Protein AF-A0A7X5DXZ9-F1 (afdb_monomer_lite)

Sequence (103 aa):
MNKSFLEHYMKTKPETTEQKYLFLVDNLDIAYALIYAGYPAIFLINRSDAYHSVDSFIEYMDEIACTGTCQMDYVYVPACSSKKINDLLEVYCQNNYLNLDYS

Structure (mmCIF, N/CA/C/O backbone):
data_AF-A0A7X5DXZ9-F1
#
_entry.id   AF-A0A7X5DXZ9-F1
#
loop_
_atom_site.group_PDB
_atom_site.id
_atom_site.type_symbol
_atom_site.label_atom_id
_atom_site.label_alt_id
_atom_site.label_comp_id
_atom_site.label_asym_id
_atom_site.label_entity_id
_atom_site.label_seq_id
_atom_site.pdbx_PDB_ins_code
_atom_site.Cartn_x
_atom_site.Cartn_y
_atom_site.Cartn_z
_atom_site.occupancy
_atom_site.B_iso_or_equiv
_atom_site.auth_seq_id
_atom_site.auth_comp_id
_atom_site.auth_asym_id
_atom_site.auth_atom_id
_atom_site.pdbx_PDB_model_num
ATOM 1 N N . MET A 1 1 ? -8.896 0.237 -11.768 1.00 53.25 1 MET A N 1
ATOM 2 C CA . MET A 1 1 ? -9.210 -0.696 -10.665 1.00 53.25 1 MET A CA 1
ATOM 3 C C . MET A 1 1 ? -8.526 -0.330 -9.344 1.00 53.25 1 MET A C 1
ATOM 5 O O . MET A 1 1 ? -8.765 -1.049 -8.406 1.00 53.25 1 MET A O 1
ATOM 9 N N . ASN A 1 2 ? -7.725 0.746 -9.213 1.00 63.12 2 ASN A N 1
ATOM 10 C CA . ASN A 1 2 ? -7.098 1.074 -7.911 1.00 63.12 2 ASN A CA 1
ATOM 11 C C . ASN A 1 2 ? -7.552 2.371 -7.256 1.00 63.12 2 ASN A C 1
ATOM 13 O O . ASN A 1 2 ? -7.693 2.384 -6.042 1.00 63.12 2 ASN A O 1
ATOM 17 N N . LYS A 1 3 ? -7.816 3.440 -8.019 1.00 71.75 3 LYS A N 1
ATOM 18 C CA . LYS A 1 3 ? -8.122 4.743 -7.403 1.00 71.75 3 LYS A CA 1
ATOM 19 C C . LYS A 1 3 ? -9.363 4.684 -6.509 1.00 71.75 3 LYS A C 1
ATOM 21 O O . LYS A 1 3 ? -9.320 5.054 -5.345 1.00 71.75 3 LYS A O 1
ATOM 26 N N . SER A 1 4 ? -10.423 4.049 -7.008 1.00 81.00 4 SER A N 1
ATOM 27 C CA . SER A 1 4 ? -11.653 3.829 -6.241 1.00 81.00 4 SER A CA 1
ATOM 28 C C . SER A 1 4 ? -11.490 2.871 -5.054 1.00 81.00 4 SER A C 1
ATOM 30 O O . SER A 1 4 ? -12.241 2.991 -4.095 1.00 81.00 4 SER A O 1
ATOM 32 N N . PHE A 1 5 ? -10.536 1.931 -5.097 1.00 85.75 5 PHE A N 1
ATOM 33 C CA . PHE A 1 5 ? -10.274 1.029 -3.967 1.00 85.75 5 PHE A CA 1
ATOM 34 C C . PHE A 1 5 ? -9.512 1.751 -2.864 1.00 85.75 5 PHE A C 1
ATOM 36 O O . PHE A 1 5 ? -9.918 1.674 -1.711 1.00 85.75 5 PHE A O 1
ATOM 43 N N . LEU A 1 6 ? -8.479 2.518 -3.222 1.00 87.81 6 LEU A N 1
ATOM 44 C CA . LEU A 1 6 ? -7.760 3.357 -2.270 1.00 87.81 6 LEU A CA 1
ATOM 45 C C . LEU A 1 6 ? -8.711 4.349 -1.592 1.00 87.81 6 LEU A C 1
ATOM 47 O O . LEU A 1 6 ? -8.781 4.390 -0.368 1.00 87.81 6 LEU A O 1
ATOM 51 N N . GLU A 1 7 ? -9.521 5.068 -2.373 1.00 88.12 7 GLU A N 1
ATOM 52 C CA . GLU A 1 7 ? -10.556 5.958 -1.837 1.00 88.12 7 GLU A CA 1
ATOM 53 C C . GLU A 1 7 ? -11.543 5.231 -0.916 1.00 88.12 7 GLU A C 1
ATOM 55 O O . GLU A 1 7 ? -11.958 5.780 0.105 1.00 88.12 7 GLU A O 1
ATOM 60 N N . HIS A 1 8 ? -11.942 4.009 -1.276 1.00 89.19 8 HIS A N 1
ATOM 61 C CA . HIS A 1 8 ? -12.845 3.203 -0.466 1.00 89.19 8 HIS A CA 1
ATOM 62 C C . HIS A 1 8 ? -12.205 2.810 0.869 1.00 89.19 8 HIS A C 1
ATOM 64 O O . HIS A 1 8 ? -12.839 2.998 1.907 1.00 89.19 8 HIS A O 1
ATOM 70 N N . TYR A 1 9 ? -10.955 2.340 0.867 1.00 89.06 9 TYR A N 1
ATOM 71 C CA . TYR A 1 9 ? -10.230 1.989 2.089 1.00 89.06 9 TYR A CA 1
ATOM 72 C C . TYR A 1 9 ? -10.029 3.211 2.983 1.00 89.06 9 TYR A C 1
ATOM 74 O O . TYR A 1 9 ? -10.311 3.154 4.172 1.00 89.06 9 TYR A O 1
ATOM 82 N N . MET A 1 10 ? -9.678 4.366 2.419 1.00 90.62 10 MET A N 1
ATOM 83 C CA . MET A 1 10 ? -9.496 5.591 3.205 1.00 90.62 10 MET A CA 1
ATOM 84 C C . MET A 1 10 ? -10.798 6.130 3.820 1.00 90.62 10 MET A C 1
ATOM 86 O O . MET A 1 10 ? -10.749 6.907 4.773 1.00 90.62 10 MET A O 1
ATOM 90 N N . LYS A 1 11 ? -11.965 5.707 3.322 1.00 88.19 11 LYS A N 1
ATOM 91 C CA . LYS A 1 11 ? -13.291 6.077 3.853 1.00 88.19 11 LYS A CA 1
ATOM 92 C C . LYS A 1 11 ? -13.942 4.991 4.709 1.00 88.19 11 LYS A C 1
ATOM 94 O O . LYS A 1 11 ? -14.985 5.246 5.307 1.00 88.19 11 LYS A O 1
ATOM 99 N N . THR A 1 12 ? -13.361 3.797 4.754 1.00 87.44 12 THR A N 1
ATOM 100 C CA . THR A 1 12 ? -13.948 2.634 5.424 1.00 87.44 12 THR A CA 1
ATOM 101 C C . THR A 1 12 ? -13.000 2.166 6.507 1.00 87.44 12 THR A C 1
ATOM 103 O O . THR A 1 12 ? -11.841 1.870 6.239 1.00 87.44 12 THR A O 1
ATOM 106 N N . LYS A 1 13 ? -13.481 2.089 7.746 1.00 87.19 13 LYS A N 1
ATOM 107 C CA . LYS A 1 13 ? -12.673 1.580 8.852 1.00 87.19 13 LYS A CA 1
ATOM 108 C C . LYS A 1 13 ? -12.558 0.054 8.727 1.00 87.19 13 LYS A C 1
ATOM 110 O O . LYS A 1 13 ? -13.585 -0.588 8.509 1.00 87.19 13 LYS A O 1
ATOM 115 N N . PRO A 1 14 ? -11.364 -0.536 8.888 1.00 86.88 14 PRO A N 1
ATOM 116 C CA . PRO A 1 14 ? -11.219 -1.986 8.887 1.00 86.88 14 PRO A CA 1
ATOM 117 C C . PRO A 1 14 ? -11.966 -2.600 10.079 1.00 86.88 14 PRO A C 1
ATOM 119 O O . PRO A 1 14 ? -11.821 -2.141 11.217 1.00 86.88 14 PRO A O 1
ATOM 122 N N . GLU A 1 15 ? -12.772 -3.630 9.820 1.00 86.06 15 GLU A N 1
ATOM 123 C CA . GLU A 1 15 ? -13.608 -4.283 10.837 1.00 86.06 15 GLU A CA 1
ATOM 124 C C . GLU A 1 15 ? -12.877 -5.453 11.507 1.00 86.06 15 GLU A C 1
ATOM 126 O O . GLU A 1 15 ? -13.039 -5.682 12.708 1.00 86.06 15 GLU A O 1
ATOM 131 N N . THR A 1 16 ? -12.034 -6.168 10.753 1.00 86.12 16 THR A N 1
ATOM 132 C CA . THR A 1 16 ? -11.238 -7.300 11.254 1.00 86.12 16 THR A CA 1
ATOM 133 C C . THR A 1 16 ? -9.753 -6.968 11.351 1.00 86.12 16 THR A C 1
ATOM 135 O O . THR A 1 16 ? -9.268 -5.988 10.787 1.00 86.12 16 THR A O 1
ATOM 138 N N . THR A 1 17 ? -9.003 -7.798 12.081 1.00 83.44 17 THR A N 1
ATOM 139 C CA . THR A 1 17 ? -7.544 -7.666 12.167 1.00 83.44 17 THR A CA 1
ATOM 140 C C . THR A 1 17 ? -6.880 -7.880 10.808 1.00 83.44 17 THR A C 1
ATOM 142 O O . THR A 1 17 ? -5.961 -7.136 10.491 1.00 83.44 17 THR A O 1
ATOM 145 N N . GLU A 1 18 ? -7.356 -8.819 9.978 1.00 83.06 18 GLU A N 1
ATOM 146 C CA . GLU A 1 18 ? -6.789 -9.030 8.636 1.00 83.06 18 GLU A CA 1
ATOM 147 C C . GLU A 1 18 ? -7.010 -7.824 7.717 1.00 83.06 18 GLU A C 1
ATOM 149 O O . GLU A 1 18 ? -6.108 -7.435 6.982 1.00 83.06 18 GLU A O 1
ATOM 154 N N . GLN A 1 19 ? -8.180 -7.184 7.801 1.00 86.75 19 GLN A N 1
ATOM 155 C CA . GLN A 1 19 ? -8.513 -6.011 6.990 1.00 86.75 19 GLN A CA 1
ATOM 156 C C . GLN A 1 19 ? -7.718 -4.759 7.363 1.00 86.75 19 GLN A C 1
ATOM 158 O O . GLN A 1 19 ? -7.721 -3.792 6.609 1.00 86.75 19 GLN A O 1
ATOM 163 N N . LYS A 1 20 ? -7.028 -4.745 8.507 1.00 90.69 20 LYS A N 1
ATOM 164 C CA . LYS A 1 20 ? -6.126 -3.638 8.843 1.00 90.69 20 LYS A CA 1
ATOM 165 C C . LYS A 1 20 ? -4.894 -3.631 7.951 1.00 90.69 20 LYS A C 1
ATOM 167 O O . LYS A 1 20 ?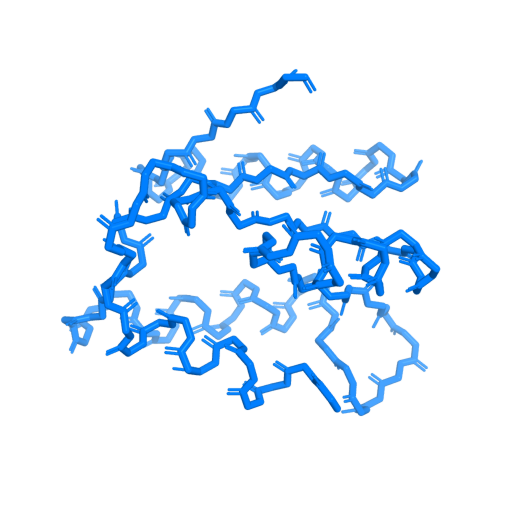 -4.339 -2.564 7.734 1.00 90.69 20 LYS A O 1
ATOM 172 N N . TYR A 1 21 ? -4.472 -4.781 7.433 1.00 90.19 21 TYR A N 1
ATOM 173 C CA . TYR A 1 21 ? -3.264 -4.887 6.625 1.00 90.19 21 TYR A CA 1
ATOM 174 C C . TYR A 1 21 ? -3.547 -4.485 5.178 1.00 90.19 21 TYR A C 1
ATOM 176 O O . TYR A 1 21 ? -4.167 -5.231 4.422 1.00 90.19 21 TYR A O 1
ATOM 184 N N . LEU A 1 22 ? -3.088 -3.293 4.800 1.00 91.81 22 LEU A N 1
ATOM 185 C CA . LEU A 1 22 ? -3.156 -2.771 3.444 1.00 91.81 22 LEU A CA 1
ATOM 186 C C . LEU A 1 22 ? -1.843 -3.062 2.715 1.00 91.81 22 LEU A C 1
ATOM 188 O O . LEU A 1 22 ? -0.812 -2.438 2.970 1.00 91.81 22 LEU A O 1
ATOM 192 N N . PHE A 1 23 ? -1.892 -4.001 1.778 1.00 91.62 23 PHE A N 1
ATOM 193 C CA . PHE A 1 23 ? -0.723 -4.414 1.010 1.00 91.62 23 PHE A CA 1
ATOM 194 C C . PHE A 1 23 ? -0.465 -3.471 -0.164 1.00 91.62 23 PHE A C 1
ATOM 196 O O . PHE A 1 23 ? -1.356 -3.208 -0.971 1.00 91.62 23 PHE A O 1
ATOM 203 N N . LEU A 1 24 ? 0.774 -3.005 -0.298 1.00 92.12 24 LEU A N 1
ATOM 204 C CA . LEU A 1 24 ? 1.235 -2.192 -1.421 1.00 92.12 24 LEU A CA 1
ATOM 205 C C . LEU A 1 24 ? 2.124 -3.064 -2.311 1.00 92.12 24 LEU A C 1
ATOM 207 O O . LEU A 1 24 ? 3.232 -3.424 -1.919 1.00 92.12 24 LEU A O 1
ATOM 211 N N . VAL A 1 25 ? 1.633 -3.437 -3.493 1.00 91.81 25 VAL A N 1
ATOM 212 C CA . VAL A 1 25 ? 2.284 -4.428 -4.369 1.00 91.81 25 VAL A CA 1
ATOM 213 C C . VAL A 1 25 ? 2.513 -3.875 -5.768 1.00 91.81 25 VAL A C 1
ATOM 215 O O . VAL A 1 25 ? 1.697 -3.125 -6.286 1.00 91.81 25 VAL A O 1
ATOM 218 N N . ASP A 1 26 ? 3.586 -4.291 -6.431 1.00 90.06 26 ASP A N 1
ATOM 219 C CA . ASP A 1 26 ? 3.880 -3.944 -7.832 1.00 90.06 26 ASP A CA 1
ATOM 220 C C . ASP A 1 26 ? 3.667 -5.125 -8.793 1.00 90.06 26 ASP A C 1
ATOM 222 O O . ASP A 1 26 ? 3.998 -5.049 -9.979 1.00 90.06 26 ASP A O 1
ATOM 226 N N . ASN A 1 27 ? 3.078 -6.215 -8.292 1.00 89.62 27 ASN A N 1
ATOM 227 C CA . ASN A 1 27 ? 2.707 -7.392 -9.062 1.00 89.62 27 ASN A CA 1
ATOM 228 C C . ASN A 1 27 ? 1.185 -7.589 -9.035 1.00 89.62 27 ASN A C 1
ATOM 230 O O . ASN A 1 27 ? 0.568 -7.698 -7.973 1.00 89.62 27 ASN A O 1
ATOM 234 N N . LEU A 1 28 ? 0.588 -7.642 -10.225 1.00 88.31 28 LEU A N 1
ATOM 235 C CA . LEU A 1 28 ? -0.858 -7.708 -10.393 1.00 88.31 28 LEU A CA 1
ATOM 236 C C . LEU A 1 28 ? -1.443 -9.050 -9.922 1.00 88.31 28 LEU A C 1
ATOM 238 O O . LEU A 1 28 ? -2.515 -9.064 -9.322 1.00 88.31 28 LEU A O 1
ATOM 242 N N . ASP A 1 29 ? -0.738 -10.161 -10.141 1.00 90.69 29 ASP A N 1
ATOM 243 C CA . ASP A 1 29 ? -1.187 -11.491 -9.718 1.00 90.69 29 ASP A CA 1
ATOM 244 C C . ASP A 1 29 ? -1.227 -11.596 -8.188 1.00 90.69 29 ASP A C 1
ATOM 246 O O . ASP A 1 29 ? -2.185 -12.122 -7.621 1.00 90.69 29 ASP A O 1
ATOM 250 N N . ILE A 1 30 ? -0.226 -11.018 -7.512 1.00 90.19 30 ILE A N 1
ATOM 251 C CA . ILE A 1 30 ? -0.189 -10.938 -6.045 1.00 90.19 30 ILE A CA 1
ATOM 252 C C . ILE A 1 30 ? -1.339 -10.065 -5.532 1.00 90.19 30 ILE A C 1
ATOM 254 O O . ILE A 1 30 ? -2.035 -10.462 -4.598 1.00 90.19 30 ILE A O 1
ATOM 258 N N . ALA A 1 31 ? -1.590 -8.913 -6.167 1.00 91.00 31 ALA A N 1
ATOM 259 C CA . ALA A 1 31 ? -2.702 -8.035 -5.801 1.00 91.00 31 ALA A CA 1
ATOM 260 C C . ALA A 1 31 ? -4.048 -8.770 -5.861 1.00 91.00 31 ALA A C 1
ATOM 262 O O . ALA A 1 31 ? -4.835 -8.710 -4.918 1.00 91.00 31 ALA A O 1
ATOM 263 N N . TYR A 1 32 ? -4.297 -9.508 -6.946 1.00 91.06 32 TYR A N 1
ATOM 264 C CA . TYR A 1 32 ? -5.520 -10.295 -7.086 1.00 91.06 32 TYR A CA 1
ATOM 265 C C . TYR A 1 32 ? -5.611 -11.426 -6.065 1.00 91.06 32 TYR A C 1
ATOM 267 O O . TYR A 1 32 ? -6.689 -11.641 -5.515 1.00 91.06 32 TYR A O 1
ATOM 275 N N . ALA A 1 33 ? -4.511 -12.129 -5.789 1.00 92.38 33 ALA A N 1
ATOM 276 C CA . ALA A 1 33 ? -4.493 -13.202 -4.799 1.00 92.38 33 ALA A CA 1
ATOM 277 C C . ALA A 1 33 ? -4.854 -12.690 -3.395 1.00 92.38 33 ALA A C 1
ATOM 279 O O . ALA A 1 33 ? -5.657 -13.316 -2.706 1.00 92.38 33 ALA A O 1
ATOM 280 N N . LEU A 1 34 ? -4.322 -11.529 -3.001 1.00 91.56 34 LEU A N 1
ATOM 281 C CA . LEU A 1 34 ? -4.625 -10.884 -1.720 1.00 91.56 34 LEU A CA 1
ATOM 282 C C . LEU A 1 34 ? -6.090 -10.451 -1.633 1.00 91.56 34 LEU A C 1
ATOM 284 O O . LEU A 1 34 ? -6.770 -10.802 -0.671 1.00 91.56 34 LEU A O 1
ATOM 288 N N . ILE A 1 35 ? -6.597 -9.775 -2.669 1.00 90.56 35 ILE A N 1
ATOM 289 C CA . ILE A 1 35 ? -8.005 -9.353 -2.737 1.00 90.56 35 ILE A CA 1
ATOM 290 C C . ILE A 1 35 ? -8.933 -10.570 -2.667 1.00 90.56 35 ILE A C 1
ATOM 292 O O . ILE A 1 35 ? -9.930 -10.547 -1.948 1.00 90.56 35 ILE A O 1
ATOM 296 N N . TYR A 1 36 ? -8.599 -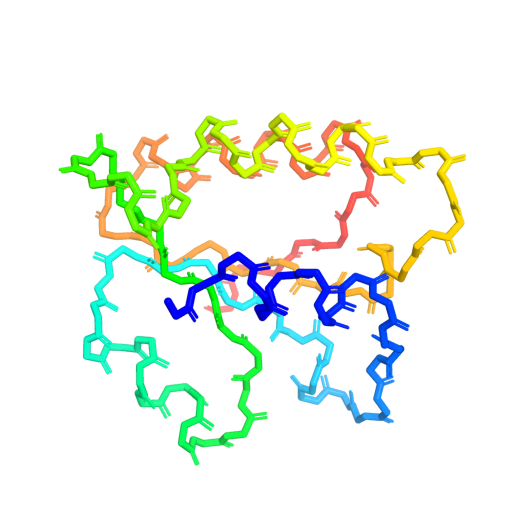11.653 -3.372 1.00 90.50 36 TYR A N 1
ATOM 297 C CA . TYR A 1 36 ? -9.372 -12.895 -3.344 1.00 90.50 36 TYR A CA 1
ATOM 298 C C . TYR A 1 36 ? -9.338 -13.577 -1.969 1.00 90.50 36 TYR A C 1
ATOM 300 O O . TYR A 1 36 ? -10.332 -14.161 -1.543 1.00 90.50 36 TYR A O 1
ATOM 308 N N . ALA A 1 37 ? -8.217 -13.470 -1.256 1.00 89.69 37 ALA A N 1
ATOM 309 C CA . ALA A 1 37 ? -8.075 -13.932 0.121 1.00 89.69 37 ALA A CA 1
ATOM 310 C C . ALA A 1 37 ? -8.740 -12.998 1.157 1.00 89.69 37 ALA A C 1
ATOM 312 O O . ALA A 1 37 ? -8.766 -13.334 2.338 1.00 89.69 37 ALA A O 1
ATOM 313 N N . GLY A 1 38 ? -9.305 -11.860 0.732 1.00 88.81 38 GLY A N 1
ATOM 314 C CA . GLY A 1 38 ? -10.006 -10.906 1.595 1.00 88.81 38 GLY A CA 1
ATOM 315 C C . GLY A 1 38 ? -9.119 -9.822 2.214 1.00 88.81 38 GLY A C 1
ATOM 316 O O . GLY A 1 38 ? -9.596 -9.067 3.060 1.00 88.81 38 GLY A O 1
ATOM 317 N N . TYR A 1 39 ? -7.859 -9.715 1.788 1.00 90.38 39 TYR A N 1
ATOM 318 C CA . TYR A 1 39 ? -6.938 -8.676 2.243 1.00 90.38 39 TYR A CA 1
ATOM 319 C C . TYR A 1 39 ? -7.031 -7.428 1.354 1.00 90.38 39 TYR A C 1
ATOM 321 O O . TYR A 1 39 ? -7.016 -7.545 0.123 1.00 90.38 39 TYR A O 1
ATOM 329 N N . PRO A 1 40 ? -7.085 -6.221 1.941 1.00 91.56 40 PRO A N 1
ATOM 330 C CA . PRO A 1 40 ? -6.941 -4.982 1.190 1.00 91.56 40 PRO A CA 1
ATOM 331 C C . PRO A 1 40 ? -5.581 -4.911 0.492 1.00 91.56 40 PRO A C 1
ATOM 333 O O . PRO A 1 40 ? -4.536 -5.057 1.124 1.00 91.56 40 PRO A O 1
ATOM 336 N N . ALA A 1 41 ? -5.581 -4.651 -0.815 1.00 91.88 41 ALA A N 1
ATOM 337 C CA . ALA A 1 41 ? -4.351 -4.511 -1.584 1.00 91.88 41 ALA A CA 1
ATOM 338 C C . ALA A 1 41 ? -4.465 -3.400 -2.627 1.00 91.88 41 ALA A C 1
ATOM 340 O O . ALA A 1 41 ? -5.498 -3.241 -3.280 1.00 91.88 41 ALA A O 1
ATOM 341 N N . ILE A 1 42 ? -3.374 -2.659 -2.807 1.00 91.62 42 ILE A N 1
ATOM 342 C CA . ILE A 1 42 ? -3.213 -1.613 -3.811 1.00 91.62 42 ILE A CA 1
ATOM 343 C C . ILE A 1 42 ? -2.049 -1.983 -4.717 1.00 91.62 42 ILE A C 1
ATOM 345 O O . ILE A 1 42 ? -0.911 -2.153 -4.283 1.00 91.62 42 ILE A O 1
ATOM 349 N N . PHE A 1 43 ? -2.354 -2.072 -6.008 1.00 91.56 43 PHE A N 1
ATOM 350 C CA . PHE A 1 43 ? -1.352 -2.291 -7.049 1.00 91.56 43 PHE A CA 1
ATOM 351 C C . PHE A 1 43 ? -0.727 -0.968 -7.542 1.00 91.56 43 PHE A C 1
ATOM 353 O O . PHE A 1 43 ? -1.414 -0.093 -8.084 1.00 91.56 43 PHE A O 1
ATOM 360 N N . LEU A 1 44 ? 0.583 -0.825 -7.363 1.00 89.38 44 LEU A N 1
ATOM 361 C CA . LEU A 1 44 ? 1.351 0.372 -7.687 1.00 89.38 44 LEU A CA 1
ATOM 362 C C . LEU A 1 44 ? 2.211 0.150 -8.937 1.00 89.38 44 LEU A C 1
ATOM 364 O O . LEU A 1 44 ? 3.021 -0.772 -8.993 1.00 89.38 44 LEU A O 1
ATOM 368 N N . ILE A 1 45 ? 2.064 1.012 -9.948 1.00 87.50 45 ILE A N 1
ATOM 369 C CA . ILE A 1 45 ? 2.866 0.949 -11.178 1.00 87.50 45 ILE A CA 1
ATOM 370 C C . ILE A 1 45 ? 3.138 2.343 -11.755 1.00 87.50 45 ILE A C 1
ATOM 372 O O . ILE A 1 45 ? 2.232 3.129 -12.008 1.00 87.50 45 ILE A O 1
ATOM 376 N N . ASN A 1 46 ? 4.408 2.641 -12.042 1.00 75.56 46 ASN A N 1
ATOM 377 C CA . ASN A 1 46 ? 4.841 3.968 -12.515 1.00 75.56 46 ASN A CA 1
ATOM 378 C C . ASN A 1 46 ? 4.550 4.253 -14.003 1.00 75.56 46 ASN A C 1
ATOM 380 O O . ASN A 1 46 ? 4.890 5.323 -14.495 1.00 75.56 46 ASN A O 1
ATOM 384 N N . ARG A 1 47 ? 3.985 3.302 -14.758 1.00 74.19 47 ARG A N 1
ATOM 385 C CA . ARG A 1 47 ? 3.848 3.386 -16.229 1.00 74.19 47 ARG A CA 1
ATOM 386 C C . ARG A 1 47 ? 2.403 3.378 -16.739 1.00 74.19 47 ARG A C 1
ATOM 388 O O . ARG A 1 47 ? 2.183 3.057 -17.902 1.00 74.19 47 ARG A O 1
ATOM 395 N N . SER A 1 48 ? 1.417 3.672 -15.892 1.00 75.06 48 SER A N 1
ATOM 396 C CA . SER A 1 48 ? 0.008 3.615 -16.293 1.00 75.06 48 SER A CA 1
ATOM 397 C C . SER A 1 48 ? -0.859 4.636 -15.565 1.00 75.06 48 SER A C 1
ATOM 399 O O . SER A 1 48 ? -0.970 4.580 -14.347 1.00 75.06 48 SER A O 1
ATOM 401 N N . ASP A 1 49 ? -1.611 5.440 -16.320 1.00 72.94 49 ASP A N 1
ATOM 402 C CA . ASP A 1 49 ? -2.563 6.427 -15.779 1.00 72.94 49 ASP A CA 1
ATOM 403 C C . ASP A 1 49 ? -3.781 5.788 -15.083 1.00 72.94 49 ASP A C 1
ATOM 405 O O . ASP A 1 49 ? -4.459 6.409 -14.258 1.00 72.94 49 ASP A O 1
ATOM 409 N N . ALA A 1 50 ? -4.066 4.521 -15.407 1.00 74.81 50 ALA A N 1
ATOM 410 C CA . ALA A 1 50 ? -5.181 3.760 -14.843 1.00 74.81 50 ALA A CA 1
ATOM 411 C C . ALA A 1 50 ? -4.947 3.271 -13.396 1.00 74.81 50 ALA A C 1
ATOM 413 O O . ALA A 1 50 ? -5.892 2.819 -12.734 1.00 74.81 50 ALA A O 1
ATOM 414 N N . TYR A 1 51 ? -3.706 3.345 -12.908 1.00 83.38 51 TYR A N 1
ATOM 415 C CA . TYR A 1 51 ? -3.281 2.878 -11.587 1.00 83.38 51 TYR A CA 1
ATOM 416 C C . TYR A 1 51 ? -2.517 3.988 -10.860 1.00 83.38 51 TYR A C 1
ATOM 418 O O . TYR A 1 51 ? -2.162 4.998 -11.463 1.00 83.38 51 TYR A O 1
ATOM 426 N N . HIS A 1 52 ? -2.309 3.827 -9.555 1.00 83.56 52 HIS A N 1
ATOM 427 C CA . HIS A 1 52 ? -1.444 4.740 -8.818 1.00 83.56 52 HIS A CA 1
ATOM 428 C C . HIS A 1 52 ? 0.017 4.357 -9.062 1.00 83.56 52 HIS A C 1
ATOM 430 O O . HIS A 1 52 ? 0.380 3.187 -8.962 1.00 83.56 52 HIS A O 1
ATOM 436 N N . SER A 1 53 ? 0.855 5.337 -9.380 1.00 88.44 53 SER A N 1
ATOM 437 C CA . SER A 1 53 ? 2.288 5.247 -9.113 1.00 88.44 53 SER A CA 1
ATOM 438 C C . SER A 1 53 ? 2.537 5.412 -7.614 1.00 88.44 53 SER A C 1
ATOM 440 O O . SER A 1 53 ? 1.664 5.891 -6.887 1.00 88.44 53 SER A O 1
ATOM 442 N N . VAL A 1 54 ? 3.740 5.061 -7.164 1.00 87.25 54 VAL A N 1
ATOM 443 C CA . VAL A 1 54 ? 4.157 5.281 -5.770 1.00 87.25 54 VAL A CA 1
ATOM 444 C C . VAL A 1 54 ? 4.068 6.767 -5.410 1.00 87.25 54 VAL A C 1
ATOM 446 O O . VAL A 1 54 ? 3.506 7.113 -4.377 1.00 87.25 54 VAL A O 1
ATOM 449 N N . ASP A 1 55 ? 4.527 7.642 -6.307 1.00 87.81 55 ASP A N 1
ATOM 450 C CA . ASP A 1 55 ? 4.476 9.093 -6.109 1.00 87.81 55 ASP A CA 1
ATOM 451 C C . ASP A 1 55 ? 3.029 9.599 -6.020 1.00 87.81 55 ASP A C 1
ATOM 453 O O . ASP A 1 55 ? 2.672 10.295 -5.078 1.00 87.81 55 ASP A O 1
ATOM 457 N N . SER A 1 56 ? 2.150 9.166 -6.933 1.00 88.06 56 SER A N 1
ATOM 458 C CA . SER A 1 56 ? 0.738 9.578 -6.910 1.00 88.06 56 SER A CA 1
ATOM 459 C C . SER A 1 56 ? -0.030 9.027 -5.708 1.00 88.06 56 SER A C 1
ATOM 461 O O . SER A 1 56 ? -1.045 9.590 -5.310 1.00 88.06 56 SER A O 1
ATOM 463 N N . PHE A 1 57 ? 0.407 7.885 -5.169 1.00 89.00 57 PHE A N 1
ATOM 464 C CA . PHE A 1 57 ? -0.146 7.328 -3.943 1.00 89.00 57 PHE A CA 1
ATOM 465 C C . PHE A 1 57 ? 0.235 8.219 -2.763 1.00 89.00 57 PHE A C 1
ATOM 467 O O . PHE A 1 57 ? -0.641 8.603 -2.001 1.00 89.00 57 PHE A O 1
ATOM 474 N N . ILE A 1 58 ? 1.510 8.597 -2.657 1.00 88.94 58 ILE A N 1
ATOM 475 C CA . ILE A 1 58 ? 2.007 9.507 -1.619 1.00 88.94 58 ILE A CA 1
ATOM 476 C C . ILE A 1 58 ? 1.299 10.861 -1.685 1.00 88.94 58 ILE A C 1
ATOM 478 O O . ILE A 1 58 ? 0.775 11.311 -0.673 1.00 88.94 58 ILE A O 1
ATOM 482 N N . GLU A 1 59 ? 1.210 11.467 -2.872 1.00 89.12 59 GLU A N 1
ATOM 483 C CA . GLU A 1 59 ? 0.497 12.736 -3.065 1.00 89.12 59 GLU A CA 1
ATOM 484 C C . GLU A 1 59 ? -0.963 12.633 -2.610 1.00 89.12 59 GLU A C 1
ATOM 486 O O . GLU A 1 59 ? -1.443 13.484 -1.866 1.00 89.12 59 GLU A O 1
ATOM 491 N N . TYR A 1 60 ? -1.656 11.558 -2.995 1.00 88.56 60 TYR A N 1
ATOM 492 C CA . TYR A 1 60 ? -3.034 11.325 -2.575 1.00 88.56 60 TYR A CA 1
ATOM 493 C C . TYR A 1 60 ? -3.162 11.162 -1.053 1.00 88.56 60 TYR A C 1
ATOM 495 O O . TYR A 1 60 ? -4.079 11.719 -0.453 1.00 88.56 60 TYR A O 1
ATOM 503 N N . MET A 1 61 ? -2.257 10.407 -0.425 1.00 87.44 61 MET A N 1
ATOM 504 C CA . MET A 1 61 ? -2.247 10.201 1.025 1.00 87.44 61 MET A CA 1
ATOM 505 C C . MET A 1 61 ? -1.994 11.519 1.774 1.00 87.44 61 MET A C 1
ATOM 507 O O . MET A 1 61 ? -2.687 11.810 2.748 1.00 87.44 61 MET A O 1
ATOM 511 N N . ASP A 1 62 ? -1.089 12.363 1.274 1.00 87.75 62 ASP A N 1
ATOM 512 C CA . ASP A 1 62 ? -0.824 13.692 1.834 1.00 87.75 62 ASP A CA 1
ATOM 513 C C . ASP A 1 62 ? -2.030 14.633 1.689 1.00 87.75 62 ASP A C 1
ATOM 515 O O . ASP A 1 62 ? -2.375 15.347 2.634 1.00 87.75 62 ASP A O 1
ATOM 519 N N . GLU A 1 63 ? -2.722 14.608 0.545 1.00 87.38 63 GLU A N 1
ATOM 520 C CA . GLU A 1 63 ? -3.940 15.400 0.322 1.00 87.38 63 GLU A CA 1
ATOM 521 C C . GLU A 1 63 ? -5.040 15.070 1.339 1.00 87.38 63 GLU A C 1
ATOM 523 O O . GLU A 1 63 ? -5.754 15.962 1.810 1.00 87.38 63 GLU A O 1
ATOM 528 N N . ILE A 1 64 ? -5.179 13.794 1.708 1.00 85.38 64 ILE A N 1
ATOM 529 C CA . ILE A 1 64 ? -6.225 13.351 2.632 1.00 85.38 64 ILE A CA 1
ATOM 530 C C . ILE A 1 64 ? -5.803 13.388 4.104 1.00 85.38 64 ILE A C 1
ATOM 532 O O . ILE A 1 64 ? -6.681 13.254 4.966 1.00 85.38 64 ILE A O 1
ATOM 536 N N . ALA A 1 65 ? -4.521 13.608 4.414 1.00 77.38 65 ALA A N 1
ATOM 537 C CA . ALA A 1 65 ? -3.962 13.399 5.749 1.00 77.38 65 ALA A CA 1
ATOM 538 C C . ALA A 1 65 ? -4.619 14.230 6.867 1.00 77.38 65 ALA A C 1
ATOM 540 O O . ALA A 1 65 ? -4.601 13.843 8.036 1.00 77.38 65 ALA A O 1
ATOM 541 N N . CYS A 1 66 ? -5.269 15.339 6.508 1.00 72.19 66 CYS A N 1
ATOM 542 C CA . CYS A 1 66 ? -5.950 16.251 7.431 1.00 72.19 66 CYS A CA 1
ATOM 543 C C . CYS A 1 66 ? -7.479 16.284 7.255 1.00 72.19 66 CYS A C 1
ATOM 545 O O . CYS A 1 66 ? -8.134 17.207 7.737 1.00 72.19 66 CYS A O 1
ATOM 547 N N . THR A 1 67 ? -8.065 15.304 6.561 1.00 80.00 67 THR A N 1
ATOM 548 C CA . THR A 1 67 ? -9.502 15.307 6.214 1.00 80.00 67 THR A CA 1
ATOM 549 C C . THR A 1 67 ? -10.359 14.356 7.060 1.00 80.00 67 THR A C 1
ATOM 551 O O . THR A 1 67 ? -11.566 14.263 6.847 1.00 80.00 67 THR A O 1
ATOM 554 N N . GLY A 1 68 ? -9.767 13.693 8.062 1.00 74.69 68 GLY A N 1
ATOM 555 C CA . GLY A 1 68 ? -10.478 12.766 8.953 1.00 74.69 68 GLY A CA 1
ATOM 556 C C . GLY A 1 68 ? -10.726 11.383 8.341 1.00 74.69 68 GLY A C 1
ATOM 557 O O . GLY A 1 68 ? -11.747 10.762 8.624 1.00 74.69 68 GLY A O 1
ATOM 558 N N . THR A 1 69 ? -9.816 10.915 7.484 1.00 83.69 69 THR A N 1
ATOM 559 C CA . THR A 1 69 ? -9.866 9.585 6.862 1.00 83.69 69 THR A CA 1
ATOM 560 C C . THR A 1 69 ? -9.409 8.475 7.805 1.00 83.69 69 THR A C 1
ATOM 562 O O . THR A 1 69 ? -8.784 8.710 8.840 1.00 83.69 69 THR A O 1
ATOM 565 N N . CYS A 1 70 ? -9.673 7.231 7.408 1.00 84.75 70 CYS A N 1
ATOM 566 C CA . CYS A 1 70 ? -9.249 6.024 8.113 1.00 84.75 70 CYS A CA 1
ATOM 567 C C . CYS A 1 70 ? -7.768 5.670 7.894 1.00 84.75 70 CYS A C 1
ATOM 569 O O . CYS A 1 70 ? -7.359 4.566 8.229 1.00 84.75 70 CYS A O 1
ATOM 571 N N . GLN A 1 71 ? -6.940 6.571 7.354 1.00 83.50 71 GLN A N 1
ATOM 572 C CA . GLN A 1 71 ? -5.546 6.273 6.993 1.00 83.50 71 GLN A CA 1
ATOM 573 C C . GLN A 1 71 ? -4.705 5.699 8.149 1.00 83.50 71 GLN A C 1
ATOM 575 O O . GLN A 1 71 ? -3.856 4.843 7.915 1.00 83.50 71 GLN A O 1
ATOM 580 N N . MET A 1 72 ? -4.962 6.138 9.389 1.00 83.56 72 MET A N 1
ATOM 581 C CA . MET A 1 72 ? -4.244 5.701 10.596 1.00 83.56 72 MET A CA 1
ATOM 582 C C . MET A 1 72 ? -4.769 4.368 11.147 1.00 83.56 72 MET A C 1
ATOM 584 O O . MET A 1 72 ? -4.126 3.757 11.998 1.00 83.56 72 MET A O 1
ATOM 588 N N . ASP A 1 73 ? -5.951 3.930 10.701 1.00 86.88 73 ASP A N 1
ATOM 589 C CA . ASP A 1 73 ? -6.562 2.665 11.119 1.00 86.88 73 ASP A CA 1
ATOM 590 C C . ASP A 1 73 ? -5.969 1.455 10.375 1.00 86.88 73 ASP A C 1
ATOM 592 O O . ASP A 1 73 ? -6.180 0.316 10.801 1.00 86.88 73 ASP A O 1
ATOM 596 N N . TYR A 1 74 ? -5.228 1.698 9.289 1.00 88.69 74 TYR A N 1
ATOM 597 C CA . TYR A 1 74 ? -4.549 0.676 8.496 1.00 88.69 74 TYR A CA 1
ATOM 598 C C . TYR A 1 74 ? -3.074 0.516 8.886 1.00 88.69 74 TYR A C 1
ATOM 600 O O . TYR A 1 74 ? -2.430 1.421 9.425 1.00 88.69 74 TYR A O 1
ATOM 608 N N . VAL A 1 75 ? -2.554 -0.669 8.583 1.00 89.00 75 VAL A N 1
ATOM 609 C CA . VAL A 1 75 ? -1.154 -1.077 8.659 1.00 89.00 75 VAL A CA 1
ATOM 610 C C . VAL A 1 75 ? -0.669 -1.310 7.233 1.00 89.00 75 VAL A C 1
ATOM 612 O O . VAL A 1 75 ? -1.209 -2.158 6.528 1.00 89.00 75 VAL A O 1
ATOM 615 N N . TYR A 1 76 ? 0.324 -0.549 6.793 1.00 89.81 76 TYR A N 1
ATOM 616 C CA . TYR A 1 76 ? 0.828 -0.591 5.424 1.00 89.81 76 TYR A CA 1
ATOM 617 C C . TYR A 1 76 ? 1.923 -1.649 5.312 1.00 89.81 76 TYR A C 1
ATOM 619 O O . TYR A 1 76 ? 2.876 -1.643 6.091 1.00 89.81 76 TYR A O 1
ATOM 627 N N . VAL A 1 77 ? 1.786 -2.544 4.333 1.00 90.38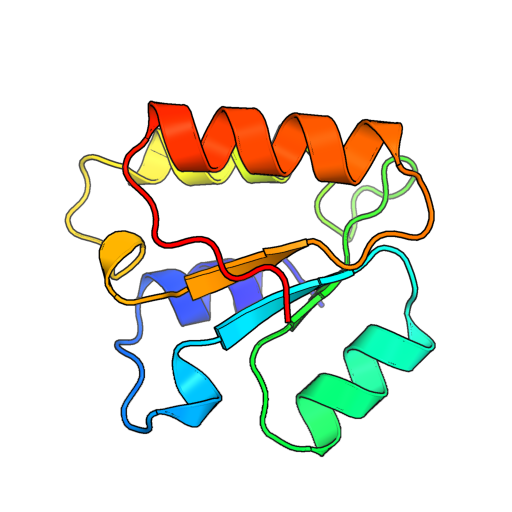 77 VAL A N 1
ATOM 628 C CA . VAL A 1 77 ? 2.739 -3.634 4.084 1.00 90.38 77 VAL A CA 1
ATOM 629 C C . VAL A 1 77 ? 3.344 -3.464 2.687 1.00 90.38 77 VAL A C 1
ATOM 631 O O . VAL A 1 77 ? 2.688 -3.798 1.692 1.00 90.38 77 VAL A O 1
ATOM 634 N N . PRO A 1 78 ? 4.564 -2.908 2.567 1.00 89.12 78 PRO A N 1
ATOM 635 C CA . PRO A 1 78 ? 5.233 -2.746 1.284 1.00 89.12 78 PRO A CA 1
ATOM 636 C C . PRO A 1 78 ? 5.781 -4.091 0.792 1.00 89.12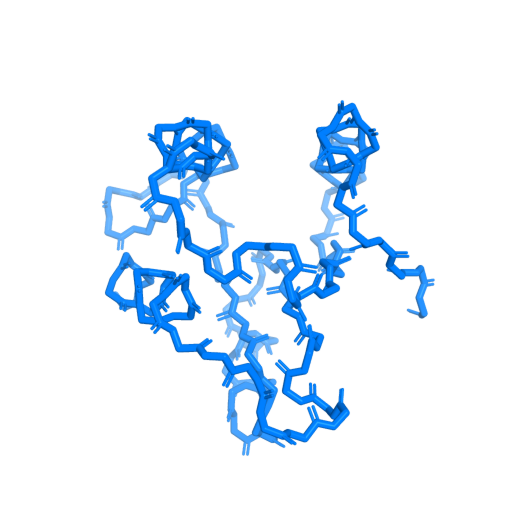 78 PRO A C 1
ATOM 638 O O . PRO A 1 78 ? 6.730 -4.642 1.339 1.00 89.12 78 PRO A O 1
ATOM 641 N N . ALA A 1 79 ? 5.190 -4.613 -0.278 1.00 86.12 79 ALA A N 1
ATOM 642 C CA . ALA A 1 79 ? 5.540 -5.891 -0.892 1.00 86.12 79 ALA A CA 1
ATOM 643 C C . ALA A 1 79 ? 5.839 -5.725 -2.394 1.00 86.12 79 ALA A C 1
ATOM 645 O O . ALA A 1 79 ? 5.464 -6.559 -3.222 1.00 86.12 79 ALA A O 1
ATOM 646 N N . CYS A 1 80 ? 6.515 -4.632 -2.767 1.00 84.31 80 CYS A N 1
ATOM 647 C CA . CYS A 1 80 ? 6.983 -4.431 -4.135 1.00 84.31 80 CYS A CA 1
ATOM 648 C C . CYS A 1 80 ? 8.264 -5.239 -4.395 1.00 84.31 80 CYS A C 1
ATOM 650 O O . CYS A 1 80 ? 9.110 -5.414 -3.517 1.00 84.31 80 CYS A O 1
ATOM 652 N N . SER A 1 81 ? 8.455 -5.687 -5.633 1.00 81.44 81 SER A N 1
ATOM 653 C CA . SER A 1 81 ? 9.662 -6.380 -6.090 1.00 81.44 81 SER A CA 1
ATOM 654 C C . SER A 1 81 ? 10.914 -5.494 -6.043 1.00 81.44 81 SER A C 1
ATOM 656 O O . SER A 1 81 ? 12.034 -5.978 -5.868 1.00 81.44 81 SER A O 1
ATOM 658 N N . SER A 1 82 ? 10.737 -4.178 -6.184 1.00 85.00 82 SER A N 1
ATOM 659 C CA . SER A 1 82 ? 11.823 -3.204 -6.126 1.00 85.00 82 SER A CA 1
ATOM 660 C C . SER A 1 82 ? 12.082 -2.736 -4.697 1.00 85.00 82 SER A C 1
ATOM 662 O O . SER A 1 82 ? 11.291 -1.985 -4.127 1.00 85.00 82 SER A O 1
ATOM 664 N N . LYS A 1 83 ? 13.268 -3.059 -4.168 1.00 82.94 83 LYS A N 1
ATOM 665 C CA . LYS A 1 83 ? 13.718 -2.572 -2.854 1.00 82.94 83 LYS A CA 1
ATOM 666 C C . LYS A 1 83 ? 13.641 -1.045 -2.725 1.00 82.94 83 LYS A C 1
ATOM 668 O O . LYS A 1 83 ? 13.196 -0.543 -1.707 1.00 82.94 83 LYS A O 1
ATOM 673 N N . LYS A 1 84 ? 13.999 -0.305 -3.782 1.00 84.75 84 LYS A N 1
ATOM 674 C CA . LYS A 1 84 ? 13.944 1.169 -3.770 1.00 84.75 84 LYS A CA 1
ATOM 675 C C . LYS A 1 84 ? 12.535 1.711 -3.523 1.00 84.75 84 LYS A C 1
ATOM 677 O O . LYS A 1 84 ? 12.402 2.787 -2.958 1.00 84.75 84 LYS A O 1
ATOM 682 N N . ILE A 1 85 ? 11.510 1.000 -3.996 1.00 85.88 85 ILE A N 1
ATOM 683 C CA . ILE A 1 85 ? 10.113 1.398 -3.806 1.00 85.88 85 ILE A CA 1
ATOM 684 C C . ILE A 1 85 ? 9.678 1.101 -2.371 1.00 85.88 85 ILE A C 1
ATOM 686 O O . ILE A 1 85 ? 9.079 1.968 -1.742 1.00 85.88 85 ILE A O 1
ATOM 690 N N . ASN A 1 86 ? 10.023 -0.077 -1.845 1.00 85.44 86 ASN A N 1
ATOM 691 C CA . ASN A 1 86 ? 9.712 -0.428 -0.458 1.00 85.44 86 ASN A CA 1
ATOM 692 C C . ASN A 1 86 ? 10.393 0.536 0.519 1.00 85.44 86 ASN A C 1
ATOM 694 O O . ASN A 1 86 ? 9.700 1.133 1.333 1.00 85.44 86 ASN A O 1
ATOM 698 N N . ASP A 1 87 ? 11.695 0.797 0.351 1.00 87.06 87 ASP A N 1
ATOM 699 C CA . ASP A 1 87 ? 12.446 1.739 1.193 1.00 87.06 87 ASP A CA 1
ATOM 700 C C . ASP A 1 87 ? 11.785 3.140 1.199 1.00 87.06 87 ASP A C 1
ATOM 702 O O . ASP A 1 87 ? 11.723 3.810 2.229 1.00 87.06 87 ASP A O 1
ATOM 706 N N . LEU A 1 88 ? 11.260 3.594 0.054 1.00 87.94 88 LEU A N 1
ATOM 707 C CA . LEU A 1 88 ? 10.595 4.894 -0.069 1.00 87.94 88 LEU A CA 1
ATOM 708 C C . LEU A 1 88 ? 9.222 4.924 0.624 1.00 87.94 88 LEU A C 1
ATOM 710 O O . LEU A 1 88 ? 8.914 5.888 1.326 1.00 87.94 88 LEU A O 1
ATOM 714 N N . LEU A 1 89 ? 8.419 3.868 0.465 1.00 86.50 89 LEU A N 1
ATOM 715 C CA . LEU A 1 89 ? 7.131 3.716 1.152 1.00 86.50 89 LEU A CA 1
ATOM 716 C C . LEU A 1 89 ? 7.308 3.611 2.671 1.00 86.50 89 LEU A C 1
ATOM 718 O O . LEU A 1 89 ? 6.516 4.179 3.421 1.00 86.50 89 LEU A O 1
ATOM 722 N N . GLU A 1 90 ? 8.360 2.932 3.123 1.00 84.81 90 GLU A N 1
ATOM 723 C CA . GLU A 1 90 ? 8.706 2.827 4.539 1.00 84.81 90 GLU A CA 1
ATOM 724 C C . GLU A 1 90 ? 9.050 4.189 5.135 1.00 84.81 90 GLU A C 1
ATOM 726 O O . GLU A 1 90 ? 8.462 4.588 6.138 1.00 84.81 90 GLU A O 1
ATOM 731 N N . VAL A 1 91 ? 9.956 4.937 4.496 1.00 86.19 91 VAL A N 1
ATOM 732 C CA . VAL A 1 91 ? 10.324 6.288 4.947 1.00 86.19 91 VAL A CA 1
ATOM 733 C C . VAL A 1 91 ? 9.094 7.194 4.990 1.00 86.19 91 VAL A C 1
ATOM 735 O O . VAL A 1 91 ? 8.909 7.934 5.956 1.00 86.19 91 VAL A O 1
ATOM 738 N N . TYR A 1 92 ? 8.225 7.119 3.979 1.00 86.50 92 TYR A N 1
ATOM 739 C CA . TYR A 1 92 ? 6.981 7.884 3.951 1.00 86.50 92 TYR A CA 1
ATOM 740 C C . TYR A 1 92 ? 6.062 7.545 5.131 1.00 86.50 92 TYR A C 1
ATOM 742 O O . TYR A 1 92 ? 5.613 8.439 5.850 1.00 86.50 92 TYR A O 1
ATOM 750 N N . CYS A 1 93 ? 5.807 6.258 5.365 1.00 83.94 93 CYS A N 1
ATOM 751 C CA . CYS A 1 93 ? 4.921 5.822 6.437 1.00 83.94 93 CYS A CA 1
ATOM 752 C C . CYS A 1 93 ? 5.495 6.157 7.825 1.00 83.94 93 CYS A C 1
ATOM 754 O O . CYS A 1 93 ? 4.751 6.617 8.688 1.00 83.94 93 CYS A O 1
ATOM 756 N N . GLN A 1 94 ? 6.812 6.027 8.025 1.00 82.94 94 GLN A N 1
ATOM 757 C CA . GLN A 1 94 ? 7.486 6.422 9.270 1.00 82.94 94 GLN A CA 1
ATOM 758 C C . GLN A 1 94 ? 7.368 7.926 9.540 1.00 82.94 94 GLN A C 1
ATOM 760 O O . GLN A 1 94 ? 7.058 8.325 10.662 1.00 82.94 94 GLN A O 1
ATOM 765 N N . ASN A 1 95 ? 7.570 8.763 8.518 1.00 83.06 95 ASN A N 1
ATOM 766 C CA . ASN A 1 95 ? 7.464 10.219 8.651 1.00 83.06 95 ASN A CA 1
ATOM 767 C C . ASN A 1 95 ? 6.039 10.679 8.996 1.00 83.06 95 ASN A C 1
ATOM 769 O O . ASN A 1 95 ? 5.871 11.680 9.691 1.00 83.06 95 ASN A O 1
ATOM 773 N N . ASN A 1 96 ? 5.030 9.934 8.540 1.00 78.06 96 ASN A N 1
ATOM 774 C CA . ASN A 1 96 ? 3.616 10.228 8.769 1.00 78.06 96 ASN A CA 1
ATOM 775 C C . ASN A 1 96 ? 3.002 9.454 9.949 1.00 78.06 96 ASN A C 1
ATOM 777 O O . ASN A 1 96 ? 1.789 9.495 10.138 1.00 78.06 96 ASN A O 1
ATOM 781 N N . TYR A 1 97 ? 3.824 8.776 10.763 1.00 73.31 97 TYR A N 1
ATOM 782 C CA . TYR A 1 97 ? 3.390 7.964 11.912 1.00 73.31 97 TYR A CA 1
ATOM 783 C C . TYR A 1 97 ? 2.359 6.876 11.557 1.00 73.31 97 TYR A C 1
ATOM 785 O O . TYR A 1 97 ? 1.560 6.467 12.401 1.00 73.31 97 TYR A O 1
ATOM 793 N N . LEU A 1 98 ? 2.371 6.404 10.310 1.00 78.19 98 LEU A N 1
ATOM 794 C CA . LEU A 1 98 ? 1.522 5.311 9.849 1.00 78.19 98 LEU A CA 1
ATOM 795 C C . LEU A 1 98 ? 2.062 3.977 10.378 1.00 78.19 98 LEU A C 1
ATOM 797 O O . LEU A 1 98 ? 3.274 3.782 10.497 1.00 78.19 98 LEU A O 1
ATOM 801 N N . ASN A 1 99 ? 1.163 3.039 10.689 1.00 77.38 99 ASN A N 1
ATOM 802 C CA . ASN A 1 99 ? 1.567 1.712 11.148 1.00 77.38 99 ASN A CA 1
ATOM 803 C C . ASN A 1 99 ? 2.195 0.936 9.978 1.00 77.38 99 ASN A C 1
ATOM 805 O O . ASN A 1 99 ? 1.561 0.783 8.937 1.00 77.38 99 ASN A O 1
ATOM 809 N N . LEU A 1 100 ? 3.417 0.435 10.151 1.00 69.75 100 LEU A N 1
ATOM 810 C CA . LEU A 1 100 ? 4.142 -0.396 9.182 1.00 69.75 100 LEU A CA 1
ATOM 811 C C . LEU A 1 100 ? 4.368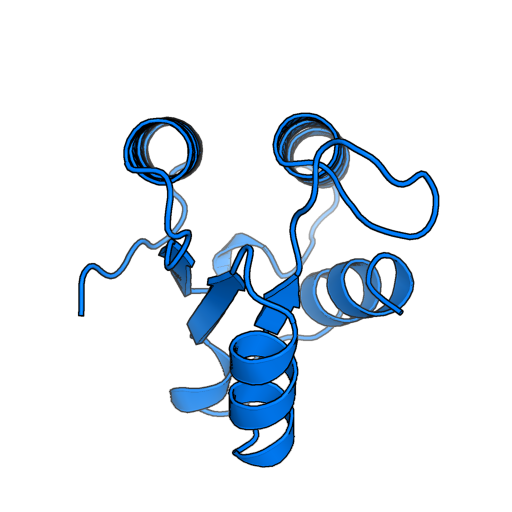 -1.788 9.771 1.00 69.75 100 LEU A C 1
ATOM 813 O O . LEU A 1 100 ? 4.772 -1.894 10.930 1.00 69.75 100 LEU A O 1
ATOM 817 N N . ASP A 1 101 ? 4.165 -2.831 8.969 1.00 72.62 101 ASP A N 1
ATOM 818 C CA . ASP A 1 101 ? 4.538 -4.207 9.319 1.00 72.62 101 ASP A CA 1
ATOM 819 C C . ASP A 1 101 ? 5.463 -4.794 8.241 1.00 72.62 101 ASP A C 1
ATOM 821 O O . ASP A 1 101 ? 5.276 -4.560 7.046 1.00 72.62 101 ASP A O 1
ATOM 825 N N . TYR A 1 102 ? 6.482 -5.525 8.692 1.00 54.78 102 TYR A N 1
ATOM 826 C CA . TYR A 1 102 ? 7.578 -6.098 7.898 1.00 54.78 102 TYR A CA 1
ATOM 827 C C . TYR A 1 102 ? 7.439 -7.625 7.732 1.00 54.78 102 TYR A C 1
ATOM 829 O O . TYR A 1 102 ? 8.445 -8.309 7.537 1.00 54.78 102 TYR A O 1
ATOM 837 N N . SER A 1 103 ? 6.220 -8.151 7.901 1.00 49.44 103 SER A N 1
ATOM 838 C CA . SER A 1 103 ? 5.920 -9.588 8.024 1.00 49.44 103 SER A CA 1
ATOM 839 C C . SER A 1 103 ? 6.452 -10.450 6.879 1.00 49.44 103 SER A C 1
ATOM 841 O O . SER A 1 103 ? 6.258 -10.070 5.702 1.00 49.44 103 SER A O 1
#

pLDDT: mean 84.45, std 8.04, range [49.44, 92.38]

Foldseek 3Di:
DAPVLLVVQQADAQPDPQQQEEEEEQDPVVQVVCVVVVYHYAHADPPDPVGHHLVNSLVVCVVCLPVPTNQQNHEYEYDYPDPVSSVVVVVSCVVSVHHYDDD

Secondary structure (DSSP, 8-state):
--HHHHHHHHHS---STGGGEEEEES-HHHHHHHHHTT--EEEB-TT-TTSB-HHHHHHHHHHHTTTT-GGGGSEEEEE-S-HHHHHHHHHHHHHTT-EE---

Radius of gyration: 12.41 Å; chains: 1; bounding box: 28×30×2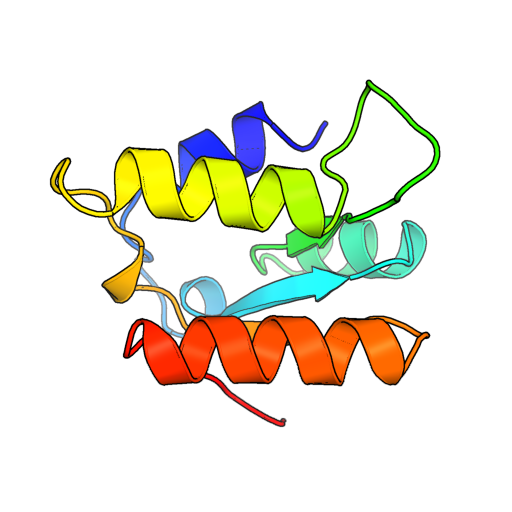8 Å